Protein AF-A0AAE9F9M3-F1 (afdb_monomer)

Organism: Caenorhabditis briggsae (NCBI:txid6238)

Solvent-accessible surface area (backbone atoms only — not comparable to full-atom values): 4631 Å² total; per-residue (Å²): 132,86,84,84,48,69,66,60,53,46,52,52,49,24,51,51,28,44,51,51,21,52,49,28,50,75,74,72,38,47,73,64,19,43,62,28,38,55,52,21,32,53,45,29,47,54,50,36,73,70,49,88,48,68,70,57,26,52,54,30,46,53,51,27,52,52,43,49,55,48,51,56,51,38,33,74,71,68,51,37,79,80,81,86,124

Secondary structure (DSSP, 8-state):
-----HHHHHHHHHHHHHHHHHHHHHTT-HHHHHHHHHHHHHHHHHHHHH---HHHHHHHHHHHHHHHHHHHHHHHTTSS-----

pLDDT: mean 89.04, std 12.93, range [40.47, 97.94]

Mean predicted aligned error: 5.01 Å

Foldseek 3Di:
DPDDDPLVVLQVQLVVLQVVLVVCVVVVNLLSSLVSLVSSLVSLVVSLVPDPDPVSVVVSVVVNVVSVVVNVVCVVVVSDDDDPD

Radius of gyration: 13.59 Å; Cα contacts (8 Å, |Δi|>4): 72; chains: 1; bounding box: 30×32×33 Å

Sequence (85 aa):
MAVISAERIMYRHAIELCQAAALDELFGNPHLCSQRYQTAYMMLHTLAEQVNCDQDKTVLTRYKVAVEKRLRILERQGFVAAVNT

Structure (mmCIF, N/CA/C/O backbone):
data_AF-A0AAE9F9M3-F1
#
_entry.id   AF-A0AAE9F9M3-F1
#
loop_
_atom_site.group_PDB
_atom_site.id
_atom_site.type_symbol
_atom_site.label_atom_id
_atom_site.label_alt_id
_atom_site.label_comp_id
_atom_site.label_asym_id
_atom_site.label_entity_id
_atom_site.label_seq_id
_atom_site.pdbx_PDB_ins_code
_atom_site.Cartn_x
_atom_site.Cartn_y
_atom_site.Cartn_z
_atom_site.occupancy
_atom_site.B_iso_or_equiv
_atom_site.auth_seq_id
_atom_site.auth_comp_id
_atom_site.auth_asym_id
_atom_site.auth_atom_id
_atom_site.pdbx_PDB_model_num
ATOM 1 N N . MET A 1 1 ? -12.817 20.054 18.290 1.00 41.78 1 MET A N 1
ATOM 2 C CA . MET A 1 1 ? -11.507 19.389 18.460 1.00 41.78 1 MET A CA 1
ATOM 3 C C . MET A 1 1 ? -11.368 18.329 17.386 1.00 41.78 1 MET A C 1
ATOM 5 O O . MET A 1 1 ? -12.260 17.499 17.270 1.00 41.78 1 MET A O 1
ATOM 9 N N . ALA A 1 2 ? -10.314 18.373 16.571 1.00 54.41 2 ALA A N 1
ATOM 10 C CA . ALA A 1 2 ? -10.017 17.264 15.671 1.00 54.41 2 ALA A CA 1
ATOM 11 C C . ALA A 1 2 ? -9.467 16.110 16.518 1.00 54.41 2 ALA A C 1
ATOM 13 O O . ALA A 1 2 ? -8.433 16.266 17.161 1.00 54.41 2 ALA A O 1
ATOM 14 N N . VAL A 1 3 ? -10.178 14.984 16.564 1.00 74.06 3 VAL A N 1
ATOM 15 C CA . VAL A 1 3 ? -9.678 13.774 17.224 1.00 74.06 3 VAL A CA 1
ATOM 16 C C . VAL A 1 3 ? -8.491 13.264 16.407 1.00 74.06 3 VAL A C 1
ATOM 18 O O . VAL A 1 3 ? -8.637 12.927 15.227 1.00 74.06 3 VAL A O 1
ATOM 21 N N . ILE A 1 4 ? -7.310 13.280 17.022 1.00 80.38 4 ILE A N 1
ATOM 22 C CA . ILE A 1 4 ? -6.087 12.698 16.474 1.00 80.38 4 ILE A CA 1
ATOM 23 C C . ILE A 1 4 ? -6.092 11.219 16.860 1.00 80.38 4 ILE A C 1
ATOM 25 O O . ILE A 1 4 ? -6.160 10.895 18.041 1.00 80.38 4 ILE A O 1
ATOM 29 N N . SER A 1 5 ? -6.038 10.334 15.865 1.00 90.25 5 SER A N 1
ATOM 30 C CA . SER A 1 5 ? -5.921 8.885 16.054 1.00 90.25 5 SER A CA 1
ATOM 31 C C . SER A 1 5 ? -4.749 8.374 15.219 1.00 90.25 5 SER A C 1
ATOM 33 O O . SER A 1 5 ? -4.513 8.861 14.105 1.00 90.25 5 SER A O 1
ATOM 35 N N . ALA A 1 6 ? -3.997 7.420 15.769 1.00 91.75 6 ALA A N 1
ATOM 36 C CA . ALA A 1 6 ? -2.846 6.830 15.093 1.00 91.75 6 ALA A CA 1
ATOM 37 C C . ALA A 1 6 ? -3.276 6.115 13.805 1.00 91.75 6 ALA A C 1
ATOM 39 O O . ALA A 1 6 ? -2.613 6.239 12.780 1.00 91.75 6 ALA A O 1
ATOM 40 N N . GLU A 1 7 ? -4.435 5.459 13.831 1.00 92.00 7 GLU A N 1
ATOM 41 C CA . GLU A 1 7 ? -5.043 4.768 12.699 1.00 92.00 7 GLU A CA 1
ATOM 42 C C . GLU A 1 7 ? -5.347 5.740 11.559 1.00 92.00 7 GLU A C 1
ATOM 44 O O . GLU A 1 7 ? -5.012 5.484 10.402 1.00 92.00 7 GLU A O 1
ATOM 49 N N . ARG A 1 8 ? -5.924 6.904 11.883 1.00 91.75 8 ARG A N 1
ATOM 50 C CA . ARG A 1 8 ? -6.229 7.941 10.891 1.00 91.75 8 ARG A CA 1
ATOM 51 C C . ARG A 1 8 ? -4.964 8.540 10.279 1.00 91.75 8 ARG A C 1
ATOM 53 O O . ARG A 1 8 ? -4.941 8.795 9.074 1.00 91.75 8 ARG A O 1
ATOM 60 N N . ILE A 1 9 ? -3.930 8.776 11.090 1.00 95.25 9 ILE A N 1
ATOM 61 C CA . ILE A 1 9 ? -2.629 9.262 10.606 1.00 95.25 9 ILE A CA 1
ATOM 62 C C . ILE A 1 9 ? -1.993 8.216 9.688 1.00 95.25 9 ILE A C 1
ATOM 64 O O . ILE A 1 9 ? -1.581 8.550 8.580 1.00 95.25 9 ILE A O 1
ATOM 68 N N . MET A 1 10 ? -1.966 6.955 10.119 1.00 95.81 10 MET A N 1
ATOM 69 C CA . MET A 1 10 ? -1.393 5.845 9.363 1.00 95.81 10 MET A CA 1
ATOM 70 C C . MET A 1 10 ? -2.126 5.632 8.037 1.00 95.81 10 MET A C 1
ATOM 72 O O . MET A 1 10 ? -1.480 5.512 7.000 1.00 95.81 10 MET A O 1
ATOM 76 N N . TYR A 1 11 ? -3.462 5.662 8.044 1.00 96.00 11 TYR A N 1
ATOM 77 C CA . TYR A 1 11 ? -4.265 5.552 6.827 1.00 96.00 11 TYR A CA 1
ATOM 78 C C . TYR A 1 11 ? -3.930 6.677 5.851 1.00 96.00 11 TYR A C 1
ATOM 80 O O . TYR A 1 11 ? -3.618 6.424 4.689 1.00 96.00 11 TYR A O 1
ATOM 88 N N . ARG A 1 12 ? -3.946 7.927 6.327 1.00 96.38 12 ARG A N 1
ATOM 89 C CA . ARG A 1 12 ? -3.627 9.086 5.492 1.00 96.38 12 ARG A CA 1
ATOM 90 C C . ARG A 1 12 ? -2.224 8.971 4.898 1.00 96.38 12 ARG A C 1
ATOM 92 O O . ARG A 1 12 ? -2.063 9.179 3.699 1.00 96.38 12 ARG A O 1
ATOM 99 N N . HIS A 1 13 ? -1.243 8.593 5.710 1.00 97.69 13 HIS A N 1
ATOM 100 C CA . HIS A 1 13 ? 0.129 8.444 5.253 1.00 97.69 13 HIS A CA 1
ATOM 101 C C . HIS A 1 13 ? 0.281 7.313 4.222 1.00 97.69 13 HIS A C 1
ATOM 103 O O . HIS A 1 13 ? 0.968 7.488 3.219 1.00 97.69 13 HIS A O 1
ATOM 109 N N . ALA A 1 14 ? -0.427 6.192 4.388 1.00 97.69 14 ALA A N 1
ATOM 110 C CA . ALA A 1 14 ? -0.454 5.120 3.393 1.00 97.69 14 ALA A CA 1
ATOM 111 C C . ALA A 1 14 ? -1.008 5.593 2.035 1.00 97.69 14 ALA A C 1
ATOM 113 O O . ALA A 1 14 ? -0.475 5.228 0.986 1.00 97.69 14 ALA A O 1
ATOM 114 N N . ILE A 1 15 ? -2.047 6.438 2.040 1.00 97.50 15 ILE A N 1
ATOM 115 C CA . ILE A 1 15 ? -2.596 7.033 0.812 1.00 97.50 15 ILE A CA 1
ATOM 116 C C . ILE A 1 15 ? -1.600 8.011 0.175 1.00 97.50 15 ILE A C 1
ATOM 118 O O . ILE A 1 15 ? -1.382 7.945 -1.035 1.00 97.50 15 ILE A O 1
ATOM 122 N N . GLU A 1 16 ? -0.960 8.872 0.967 1.00 97.94 16 GLU A N 1
ATOM 123 C CA . GLU A 1 16 ? 0.070 9.807 0.487 1.00 97.94 16 GLU A CA 1
ATOM 124 C C . GLU A 1 16 ? 1.255 9.057 -0.149 1.00 97.94 16 GLU A C 1
ATOM 126 O O . GLU A 1 16 ? 1.719 9.432 -1.226 1.00 97.94 16 GLU A O 1
ATOM 131 N N . LEU A 1 17 ? 1.690 7.942 0.449 1.00 97.06 17 LEU A N 1
ATOM 132 C CA . LEU A 1 17 ? 2.715 7.063 -0.121 1.00 97.06 17 LEU A CA 1
ATOM 133 C C . LEU A 1 17 ? 2.281 6.454 -1.459 1.00 97.06 17 LEU A C 1
ATOM 135 O O . LEU A 1 17 ? 3.077 6.436 -2.395 1.00 97.06 17 LEU A O 1
ATOM 139 N N . CYS A 1 18 ? 1.030 5.996 -1.582 1.00 96.94 18 CYS A N 1
ATOM 140 C CA . CYS A 1 18 ? 0.507 5.463 -2.845 1.00 96.94 18 CYS A CA 1
ATOM 141 C C . CYS 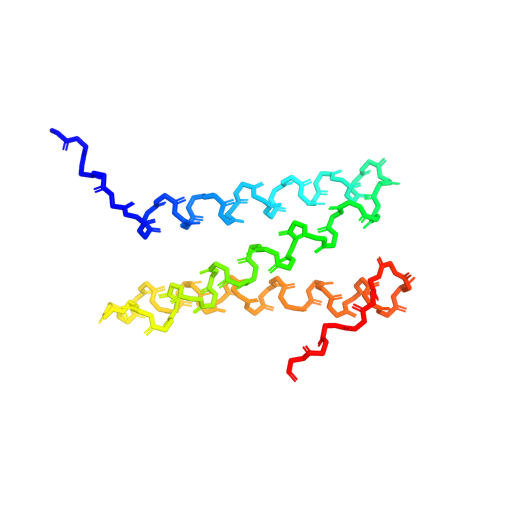A 1 18 ? 0.467 6.525 -3.950 1.00 96.94 18 CYS A C 1
ATOM 143 O O . CYS A 1 18 ? 0.767 6.225 -5.105 1.00 96.94 18 CYS A O 1
ATOM 145 N N . GLN A 1 19 ? 0.092 7.758 -3.605 1.00 96.31 19 GLN A N 1
ATOM 146 C CA . GLN A 1 19 ? 0.058 8.877 -4.546 1.00 9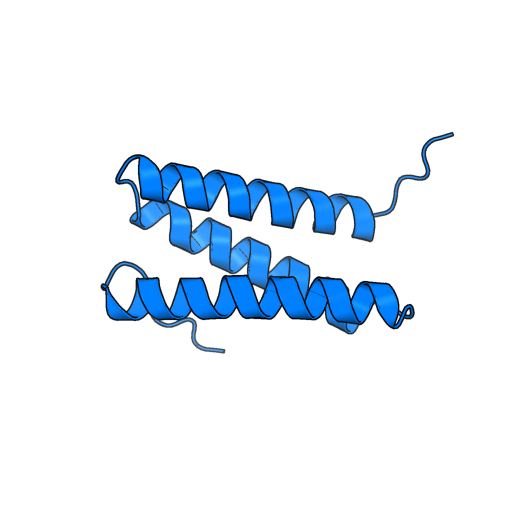6.31 19 GLN A CA 1
ATOM 147 C C . GLN A 1 19 ? 1.466 9.275 -4.989 1.00 96.31 19 GLN A C 1
ATOM 149 O O . GLN A 1 19 ? 1.704 9.425 -6.184 1.00 96.31 19 GLN A O 1
ATOM 154 N N . ALA A 1 20 ? 2.406 9.387 -4.046 1.00 95.38 20 ALA A N 1
ATOM 155 C CA . ALA A 1 20 ? 3.806 9.65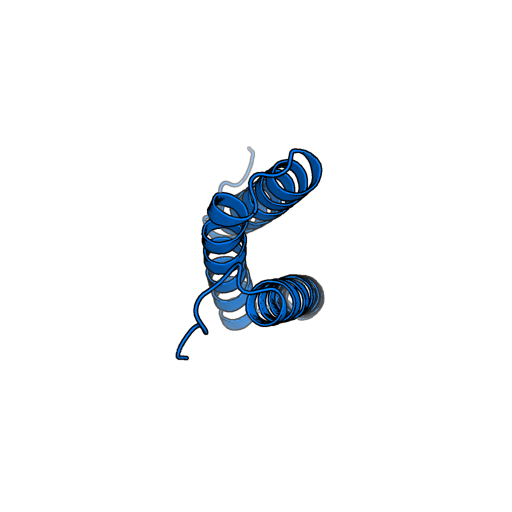5 -4.356 1.00 95.38 20 ALA A CA 1
ATOM 156 C C . ALA A 1 20 ? 4.392 8.561 -5.261 1.00 95.38 20 ALA A C 1
ATOM 158 O O . ALA A 1 20 ? 4.968 8.883 -6.294 1.00 95.38 20 ALA A O 1
ATOM 159 N N . ALA A 1 21 ? 4.146 7.287 -4.934 1.00 94.50 21 ALA A N 1
ATOM 160 C CA . ALA A 1 21 ? 4.575 6.146 -5.738 1.00 94.50 21 ALA A CA 1
ATOM 161 C C . ALA A 1 21 ? 4.030 6.203 -7.174 1.00 94.50 21 ALA A C 1
ATOM 163 O O . ALA A 1 21 ? 4.774 5.992 -8.127 1.00 94.50 21 ALA A O 1
ATOM 164 N N . ALA A 1 22 ? 2.750 6.546 -7.342 1.00 93.44 22 ALA A N 1
ATOM 165 C CA . ALA A 1 22 ? 2.146 6.696 -8.664 1.00 93.44 22 ALA A CA 1
ATOM 166 C C . ALA A 1 22 ? 2.766 7.854 -9.468 1.00 93.44 22 ALA A C 1
ATOM 168 O O . ALA A 1 22 ? 2.921 7.746 -10.684 1.00 93.44 22 ALA A O 1
ATOM 169 N N . LEU A 1 23 ? 3.146 8.954 -8.807 1.00 94.06 23 LEU A N 1
ATOM 170 C CA . LEU A 1 23 ? 3.873 10.045 -9.459 1.00 94.06 23 LEU A CA 1
ATOM 171 C C . LEU A 1 23 ? 5.283 9.607 -9.864 1.00 94.06 23 LEU A C 1
ATOM 173 O O . LEU A 1 23 ? 5.697 9.901 -10.982 1.00 94.06 23 LEU A O 1
ATOM 177 N N . ASP A 1 24 ? 6.003 8.867 -9.016 1.00 89.94 24 ASP A N 1
ATOM 178 C CA . ASP A 1 24 ? 7.322 8.335 -9.381 1.00 89.94 24 ASP A CA 1
ATOM 179 C C . ASP A 1 24 ? 7.247 7.470 -10.642 1.00 89.94 24 ASP A C 1
ATOM 181 O O . ASP A 1 24 ? 8.109 7.579 -11.511 1.00 89.94 24 ASP A O 1
ATOM 185 N N . GLU A 1 25 ? 6.212 6.635 -10.769 1.00 86.94 25 GLU A N 1
ATOM 186 C CA . GLU A 1 25 ? 5.981 5.829 -11.970 1.00 86.94 25 GLU A CA 1
ATOM 187 C C . GLU A 1 25 ? 5.725 6.696 -13.203 1.00 86.94 25 GLU A C 1
ATOM 189 O O . GLU A 1 25 ? 6.317 6.457 -14.256 1.00 86.94 25 GLU A O 1
ATOM 194 N N . LEU A 1 26 ? 4.878 7.721 -13.068 1.00 90.00 26 LEU A N 1
ATOM 195 C CA . LEU A 1 26 ? 4.550 8.637 -14.159 1.00 90.00 26 LEU A CA 1
ATOM 196 C C . LEU A 1 26 ? 5.782 9.412 -14.653 1.00 90.00 26 LEU A C 1
ATOM 198 O O . LEU A 1 26 ? 5.904 9.669 -15.849 1.00 90.00 26 LEU A O 1
ATOM 202 N N . PHE A 1 27 ? 6.699 9.758 -13.747 1.00 89.81 27 PHE A N 1
ATOM 203 C CA . PHE A 1 27 ? 7.923 10.503 -14.053 1.00 89.81 27 PHE A CA 1
ATOM 204 C C . PHE A 1 27 ? 9.160 9.617 -14.287 1.00 89.81 27 PHE A C 1
ATOM 206 O O . PHE A 1 27 ? 10.262 10.143 -14.425 1.00 89.81 27 PHE A O 1
ATOM 213 N N . GLY A 1 28 ? 9.002 8.290 -14.362 1.00 81.56 28 GLY A N 1
ATOM 214 C CA . GLY A 1 28 ? 10.074 7.375 -14.772 1.00 81.56 28 GLY A CA 1
ATOM 215 C C . GLY A 1 28 ? 11.082 6.990 -13.683 1.00 81.56 28 GLY A C 1
ATOM 216 O O . GLY A 1 28 ? 12.202 6.607 -14.011 1.00 81.56 28 GLY A O 1
ATOM 217 N N . ASN A 1 29 ? 10.698 7.030 -12.403 1.00 78.69 29 ASN A N 1
ATOM 218 C CA . ASN A 1 29 ? 11.521 6.614 -11.256 1.00 78.69 29 ASN A CA 1
ATOM 219 C C . ASN A 1 29 ? 10.971 5.351 -10.545 1.00 78.69 29 ASN A C 1
ATOM 221 O O . ASN A 1 29 ? 10.713 5.376 -9.336 1.00 78.69 29 ASN A O 1
ATOM 225 N N . PRO A 1 30 ? 10.804 4.210 -11.244 1.00 75.62 30 PRO A N 1
ATOM 226 C CA . PRO A 1 30 ? 10.146 3.023 -10.691 1.00 75.62 30 PRO A CA 1
ATOM 227 C C . PRO A 1 30 ? 10.905 2.382 -9.516 1.00 75.62 30 PRO A C 1
ATOM 229 O O . PRO A 1 30 ? 10.302 1.702 -8.691 1.00 75.62 30 PRO A O 1
ATOM 232 N N . HIS A 1 31 ? 12.207 2.635 -9.368 1.00 76.19 31 HIS A N 1
ATOM 233 C CA . HIS A 1 31 ? 12.981 2.129 -8.230 1.00 76.19 31 HIS A CA 1
ATOM 234 C C . HIS A 1 31 ? 12.562 2.741 -6.885 1.00 76.19 31 HIS A C 1
ATOM 236 O O . HIS A 1 31 ? 12.716 2.094 -5.855 1.00 76.19 31 HIS A O 1
ATOM 242 N N . LEU A 1 32 ? 12.012 3.962 -6.885 1.00 78.50 32 LEU A N 1
ATOM 243 C CA . LEU A 1 32 ? 11.572 4.643 -5.663 1.00 78.50 32 LEU A CA 1
ATOM 244 C C . LEU A 1 32 ? 10.106 4.334 -5.313 1.00 78.50 32 LEU A C 1
ATOM 246 O O . LEU A 1 32 ? 9.716 4.408 -4.146 1.00 78.50 32 LEU A O 1
ATOM 250 N N . CYS A 1 33 ? 9.290 3.957 -6.306 1.00 87.31 33 CYS A N 1
ATOM 251 C CA . CYS A 1 33 ? 7.866 3.678 -6.097 1.00 87.31 33 CYS A CA 1
ATOM 252 C C . CYS A 1 33 ? 7.634 2.385 -5.296 1.00 87.31 33 CYS A C 1
ATOM 254 O O . CYS A 1 33 ? 6.687 2.288 -4.515 1.00 87.31 33 CYS A O 1
ATOM 256 N N . SER A 1 34 ? 8.533 1.407 -5.438 1.00 87.00 34 SER A N 1
ATOM 257 C CA . SER A 1 34 ? 8.400 0.072 -4.855 1.00 87.00 34 SER A CA 1
ATOM 258 C C . SER A 1 34 ? 8.379 0.095 -3.330 1.00 87.00 34 SER A C 1
ATOM 260 O O . SER A 1 34 ? 7.443 -0.418 -2.716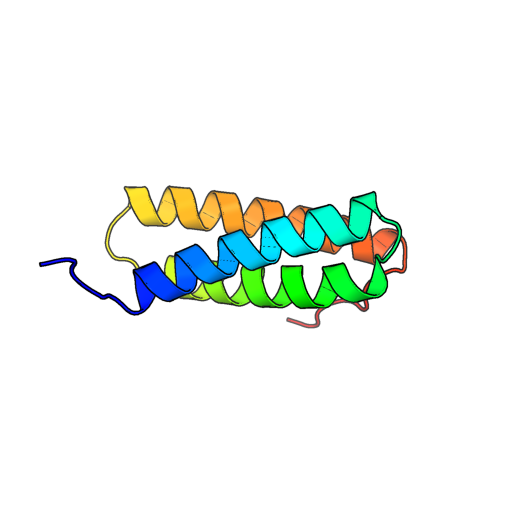 1.00 87.00 34 SER A O 1
ATOM 262 N N . GLN A 1 35 ? 9.348 0.777 -2.719 1.00 90.81 35 GLN A N 1
ATOM 263 C CA . GLN A 1 35 ? 9.443 0.930 -1.270 1.00 90.81 35 GLN A CA 1
ATOM 264 C C . GLN A 1 35 ? 8.224 1.672 -0.706 1.00 90.81 35 GLN A C 1
ATOM 266 O O . GLN A 1 35 ? 7.709 1.319 0.359 1.00 90.81 35 GLN A O 1
ATOM 271 N N . ARG A 1 36 ? 7.725 2.683 -1.429 1.00 94.50 36 ARG A N 1
ATOM 272 C CA . ARG A 1 36 ? 6.530 3.441 -1.036 1.00 94.50 36 ARG A CA 1
ATOM 273 C C . ARG A 1 36 ? 5.280 2.564 -1.068 1.00 94.50 36 ARG A C 1
ATOM 275 O O . ARG A 1 36 ? 4.526 2.563 -0.096 1.00 94.50 36 ARG A O 1
ATOM 282 N N . TYR A 1 37 ? 5.100 1.758 -2.115 1.00 95.50 37 TYR A N 1
ATOM 283 C CA . TYR A 1 37 ? 4.006 0.788 -2.183 1.00 95.50 37 TYR A CA 1
ATOM 284 C C . TYR A 1 37 ? 4.118 -0.307 -1.117 1.00 95.50 37 TYR A C 1
ATOM 286 O O . TYR A 1 37 ? 3.112 -0.631 -0.492 1.00 95.50 37 TYR A O 1
ATOM 294 N N . GLN A 1 38 ? 5.311 -0.845 -0.847 1.00 94.25 38 GLN A N 1
ATOM 295 C CA . GLN A 1 38 ? 5.519 -1.839 0.217 1.00 94.25 38 GLN A CA 1
ATOM 296 C C . GLN A 1 38 ? 5.170 -1.268 1.597 1.00 94.25 38 GLN A C 1
ATOM 298 O O . GLN A 1 38 ? 4.472 -1.905 2.385 1.00 94.25 38 GLN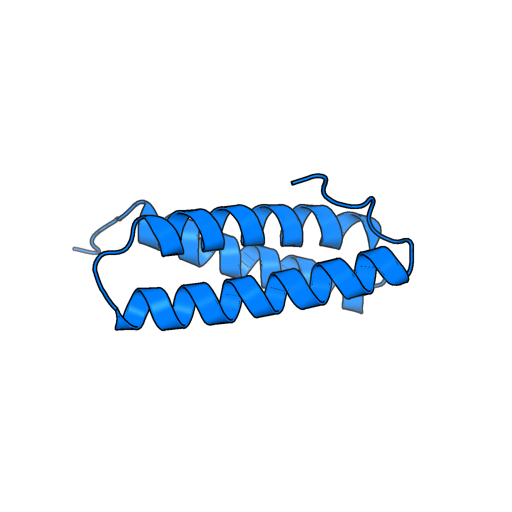 A O 1
ATOM 303 N N . THR A 1 39 ? 5.595 -0.033 1.870 1.00 95.88 39 THR A N 1
ATOM 304 C CA . THR A 1 39 ? 5.296 0.650 3.135 1.00 95.88 39 THR A CA 1
ATOM 305 C C . THR A 1 39 ? 3.795 0.911 3.278 1.00 95.88 39 THR A C 1
ATOM 307 O O . THR A 1 39 ? 3.206 0.589 4.311 1.00 95.88 39 THR A O 1
ATOM 310 N N . ALA A 1 40 ? 3.148 1.415 2.222 1.00 97.44 40 ALA A N 1
ATOM 311 C CA . ALA A 1 40 ? 1.702 1.613 2.205 1.00 97.44 40 ALA A CA 1
ATOM 312 C C . ALA A 1 40 ? 0.936 0.293 2.390 1.00 97.44 40 ALA A C 1
ATOM 314 O O . ALA A 1 40 ? -0.043 0.252 3.133 1.00 97.44 40 ALA A O 1
ATOM 315 N N . TYR A 1 41 ? 1.398 -0.796 1.768 1.00 97.31 41 TYR A N 1
ATOM 316 C CA . TYR A 1 41 ? 0.813 -2.126 1.925 1.00 97.31 41 TYR A CA 1
ATOM 317 C C . TYR A 1 41 ? 0.857 -2.598 3.381 1.00 97.31 41 TYR A C 1
ATOM 319 O O . TYR A 1 41 ? -0.176 -3.009 3.907 1.00 97.31 41 TYR A O 1
ATOM 327 N N . MET A 1 42 ? 2.008 -2.492 4.055 1.00 97.06 42 MET A N 1
ATOM 328 C CA . MET A 1 42 ? 2.140 -2.889 5.463 1.00 97.06 42 MET A CA 1
ATOM 329 C C . MET A 1 42 ? 1.213 -2.079 6.377 1.00 97.06 42 MET A C 1
ATOM 331 O O . MET A 1 42 ? 0.559 -2.648 7.253 1.00 97.06 42 MET A O 1
ATOM 335 N N . MET A 1 43 ? 1.102 -0.767 6.145 1.00 97.31 43 MET A N 1
ATOM 336 C CA . MET A 1 43 ? 0.192 0.105 6.897 1.00 97.31 43 MET A CA 1
ATOM 337 C C . MET A 1 43 ? -1.273 -0.290 6.684 1.00 97.31 43 MET A C 1
ATOM 339 O O . MET A 1 43 ? -2.004 -0.497 7.649 1.00 97.31 43 MET A O 1
ATOM 343 N N . LEU A 1 44 ? -1.701 -0.462 5.430 1.00 97.69 44 LEU A N 1
ATOM 344 C CA . LEU A 1 44 ? -3.069 -0.873 5.097 1.00 97.69 44 LEU A CA 1
ATOM 345 C C . LEU A 1 44 ? -3.398 -2.272 5.628 1.00 97.69 44 LEU A C 1
ATOM 347 O O . LEU A 1 44 ? -4.517 -2.499 6.082 1.00 97.69 44 LEU A O 1
ATOM 351 N N . HIS A 1 45 ? -2.436 -3.197 5.595 1.00 96.81 45 HIS A N 1
ATOM 352 C CA . HIS A 1 45 ? -2.586 -4.524 6.183 1.00 96.81 45 HIS A CA 1
ATOM 353 C C . HIS A 1 45 ? -2.776 -4.438 7.698 1.00 96.81 45 HIS A C 1
ATOM 355 O O . HIS A 1 45 ? -3.757 -4.971 8.205 1.00 96.81 45 HIS A O 1
ATOM 361 N N . THR A 1 46 ? -1.907 -3.703 8.395 1.00 96.56 46 THR A N 1
ATOM 362 C CA . THR A 1 46 ? -1.978 -3.521 9.854 1.00 96.56 46 THR A CA 1
ATOM 363 C C . THR A 1 46 ? -3.321 -2.928 10.275 1.00 96.56 46 THR A C 1
ATOM 365 O O . THR A 1 46 ? -3.977 -3.446 11.174 1.00 96.56 46 THR A O 1
ATOM 368 N N . LEU A 1 47 ? -3.778 -1.886 9.575 1.00 96.38 47 LEU A N 1
ATOM 369 C CA . LEU A 1 47 ? -5.076 -1.265 9.839 1.00 96.38 47 LEU A CA 1
ATOM 370 C C . LEU A 1 47 ? -6.242 -2.232 9.601 1.00 96.38 47 LEU A C 1
ATOM 372 O O . LEU A 1 47 ? -7.191 -2.244 10.380 1.00 96.38 47 LEU A O 1
ATOM 376 N N . ALA A 1 48 ? -6.181 -3.049 8.546 1.00 96.38 48 ALA A N 1
ATOM 377 C CA . ALA A 1 48 ? -7.236 -4.014 8.236 1.00 96.38 48 ALA A CA 1
ATOM 378 C C . ALA A 1 48 ? -7.358 -5.132 9.290 1.00 96.38 48 ALA A C 1
ATOM 380 O O . ALA A 1 48 ? -8.457 -5.656 9.480 1.00 96.38 48 ALA A O 1
ATOM 381 N N . GLU A 1 49 ? -6.260 -5.482 9.967 1.00 95.19 49 GLU A N 1
ATOM 382 C CA . GLU A 1 49 ? -6.257 -6.457 11.067 1.00 95.19 49 GLU A CA 1
ATOM 383 C C . GLU A 1 49 ? -6.741 -5.855 12.397 1.00 95.19 49 GLU A C 1
ATOM 385 O O . GLU A 1 49 ? -7.335 -6.560 13.208 1.00 95.19 49 GLU A O 1
ATOM 390 N N . GLN A 1 50 ? -6.509 -4.559 12.629 1.00 93.56 50 GLN A N 1
ATOM 391 C CA . GLN A 1 50 ? -6.813 -3.895 13.907 1.00 93.56 50 GLN A CA 1
ATOM 392 C C . GLN A 1 50 ? -8.204 -3.247 13.970 1.00 93.56 50 GLN A C 1
ATOM 394 O O . GLN A 1 50 ? -8.694 -2.942 15.058 1.00 93.56 50 GLN A O 1
ATOM 399 N N . VAL A 1 51 ? -8.840 -2.991 12.825 1.00 93.75 51 VAL A N 1
ATOM 400 C CA . VAL A 1 51 ? -10.119 -2.277 12.783 1.00 93.75 51 VAL A CA 1
ATOM 401 C C . VAL A 1 51 ? -11.297 -3.180 13.165 1.00 93.75 51 VAL A C 1
ATOM 403 O O . VAL A 1 51 ? -11.454 -4.286 12.653 1.00 93.75 51 VAL A O 1
ATOM 406 N N . ASN A 1 52 ? -12.173 -2.671 14.036 1.00 91.44 52 ASN A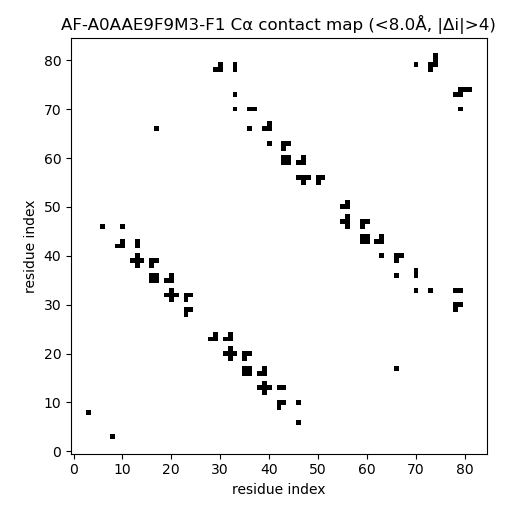 N 1
ATOM 407 C CA . ASN A 1 52 ? -13.382 -3.378 14.487 1.00 91.44 52 ASN A CA 1
ATOM 408 C C . ASN A 1 52 ? -14.631 -3.045 13.649 1.00 91.44 52 ASN A C 1
ATOM 410 O O . ASN A 1 52 ? -15.673 -3.672 13.806 1.00 91.44 52 ASN A O 1
ATOM 414 N N . CYS A 1 53 ? -14.549 -2.030 12.786 1.00 93.88 53 CYS A N 1
ATOM 415 C CA . CYS A 1 53 ? -15.629 -1.617 11.896 1.00 93.88 53 CYS A CA 1
ATOM 416 C C . CYS A 1 53 ? -15.535 -2.369 10.561 1.00 93.88 53 CYS A C 1
ATOM 418 O O . CYS A 1 53 ? -14.563 -2.205 9.820 1.00 93.88 53 CYS A O 1
ATOM 420 N N . ASP A 1 54 ? -16.563 -3.147 10.214 1.00 94.69 54 ASP A N 1
ATOM 421 C CA . ASP A 1 54 ? -16.589 -3.936 8.971 1.00 94.69 54 ASP A CA 1
ATOM 422 C C . ASP A 1 54 ? -16.534 -3.075 7.701 1.00 94.69 54 ASP A C 1
ATOM 424 O O . ASP A 1 54 ? -15.941 -3.469 6.690 1.00 94.69 54 ASP A O 1
ATOM 428 N N . GLN A 1 55 ? -17.125 -1.877 7.740 1.00 95.38 55 GLN A N 1
ATOM 429 C CA . GLN A 1 55 ? -17.083 -0.945 6.611 1.00 95.38 55 GLN A CA 1
ATOM 430 C C . GLN A 1 55 ? -15.649 -0.471 6.356 1.00 95.38 55 GLN A C 1
ATOM 432 O O . GLN A 1 55 ? -15.156 -0.563 5.228 1.00 95.38 55 GLN A O 1
ATOM 437 N N . ASP A 1 56 ? -14.948 -0.054 7.411 1.00 94.44 56 ASP A N 1
ATOM 438 C CA . ASP A 1 56 ? -13.553 0.375 7.318 1.00 94.44 56 ASP A CA 1
ATOM 439 C C . ASP A 1 56 ? -12.654 -0.791 6.898 1.00 94.44 56 ASP A C 1
ATOM 441 O O . ASP A 1 56 ? -11.814 -0.636 6.009 1.00 94.44 56 ASP A O 1
ATOM 445 N N . LYS A 1 57 ? -12.886 -1.991 7.448 1.00 96.56 57 LYS A N 1
ATOM 446 C CA . LYS A 1 57 ? -12.167 -3.213 7.063 1.00 96.56 57 LYS A CA 1
ATOM 447 C C . LYS A 1 57 ? -12.298 -3.509 5.575 1.00 96.56 57 LYS A C 1
ATOM 449 O O . LYS A 1 57 ? -11.310 -3.848 4.918 1.00 96.56 57 LYS A O 1
ATOM 454 N N . THR A 1 58 ? -13.501 -3.351 5.027 1.00 97.50 58 THR A N 1
ATOM 455 C CA . THR A 1 58 ? -13.775 -3.556 3.599 1.00 97.50 58 THR A CA 1
ATOM 456 C C . THR A 1 58 ? -12.984 -2.568 2.741 1.00 97.50 58 THR A C 1
ATOM 458 O O . THR A 1 58 ? -12.338 -2.961 1.765 1.00 97.50 58 THR A O 1
ATOM 461 N N . VAL A 1 59 ? -12.982 -1.288 3.121 1.00 96.44 59 VAL A N 1
ATOM 462 C CA . VAL A 1 59 ? -12.249 -0.231 2.409 1.00 96.44 59 VAL A CA 1
ATOM 463 C C . VAL A 1 59 ? -10.737 -0.462 2.476 1.00 96.44 59 VAL A C 1
ATOM 465 O O . VAL A 1 59 ? -10.068 -0.458 1.440 1.00 96.44 59 VAL A O 1
ATOM 468 N N . LEU A 1 60 ? -10.199 -0.730 3.667 1.00 97.56 60 LEU A N 1
ATOM 469 C CA . LEU A 1 60 ? -8.776 -1.002 3.884 1.00 97.56 60 LEU A CA 1
ATOM 470 C C . LEU A 1 60 ? -8.315 -2.234 3.103 1.00 97.56 60 LEU A C 1
ATOM 472 O O . LEU A 1 60 ? -7.295 -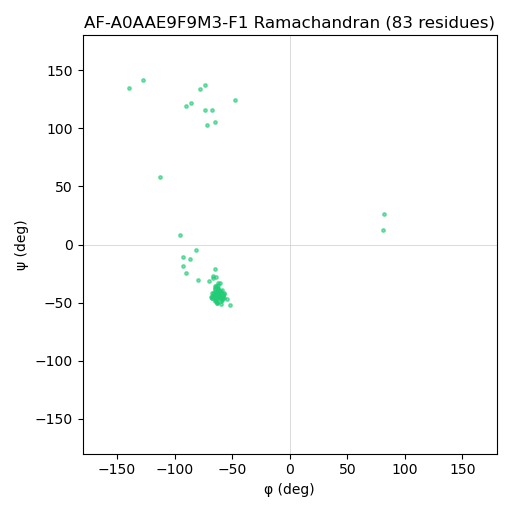2.184 2.415 1.00 97.56 60 LEU A O 1
ATOM 476 N N . THR A 1 61 ? -9.104 -3.311 3.118 1.00 97.06 61 THR A N 1
ATOM 477 C CA . THR A 1 61 ? -8.808 -4.535 2.359 1.00 97.06 61 THR A CA 1
ATOM 478 C C . THR A 1 61 ? -8.785 -4.271 0.857 1.00 97.06 61 THR A C 1
ATOM 480 O O . 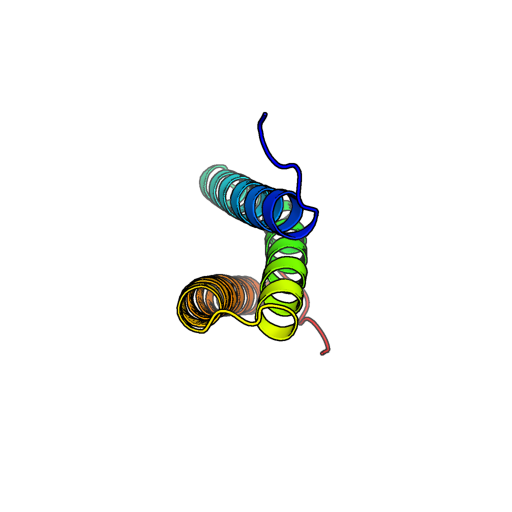THR A 1 61 ? -7.885 -4.746 0.162 1.00 97.06 61 THR A O 1
ATOM 483 N N . ARG A 1 62 ? -9.729 -3.477 0.336 1.00 97.44 62 ARG A N 1
ATOM 484 C CA . ARG A 1 62 ? -9.758 -3.107 -1.085 1.00 97.44 62 ARG A CA 1
ATOM 485 C C . ARG A 1 62 ? -8.495 -2.349 -1.495 1.00 97.44 62 ARG A C 1
ATOM 487 O O . ARG A 1 62 ? -7.909 -2.682 -2.526 1.00 97.44 62 ARG A O 1
ATOM 494 N N . TYR A 1 63 ? -8.067 -1.363 -0.707 1.00 97.44 63 TYR A N 1
ATOM 495 C CA . TYR A 1 63 ? -6.834 -0.625 -0.993 1.00 97.44 63 TYR A CA 1
ATOM 496 C C . TYR A 1 63 ? -5.594 -1.510 -0.858 1.00 97.44 63 TYR A C 1
ATOM 498 O O . TYR A 1 63 ? -4.755 -1.498 -1.756 1.00 97.44 63 TYR A O 1
ATOM 506 N N . LYS A 1 64 ? -5.519 -2.346 0.185 1.00 97.50 64 LYS A N 1
ATOM 507 C CA . LYS A 1 64 ? -4.442 -3.330 0.371 1.00 97.50 64 LYS A CA 1
ATOM 508 C C . LYS A 1 64 ? -4.262 -4.200 -0.877 1.00 97.50 64 LYS A C 1
ATOM 510 O O . LYS A 1 64 ? -3.165 -4.281 -1.420 1.00 97.50 64 LYS A O 1
ATOM 515 N N . VAL A 1 65 ? -5.350 -4.801 -1.368 1.00 97.81 65 VAL A N 1
ATOM 516 C CA . VAL A 1 65 ? -5.335 -5.673 -2.556 1.00 97.81 65 VAL A CA 1
ATOM 517 C C . VAL A 1 65 ? -4.946 -4.905 -3.823 1.00 97.81 65 VAL A C 1
ATOM 519 O O . VAL A 1 65 ? -4.272 -5.454 -4.694 1.00 97.81 65 VAL A O 1
ATOM 522 N N . ALA A 1 66 ? -5.358 -3.643 -3.958 1.00 97.19 66 ALA A N 1
ATOM 523 C CA . ALA A 1 66 ? -4.962 -2.817 -5.097 1.00 97.19 66 ALA A CA 1
ATOM 524 C C . ALA A 1 66 ? -3.445 -2.554 -5.111 1.00 97.19 66 ALA A C 1
ATOM 526 O O . ALA A 1 66 ? -2.808 -2.731 -6.151 1.00 97.19 66 ALA A O 1
ATOM 527 N N . VAL A 1 67 ? -2.865 -2.204 -3.958 1.00 96.81 67 VAL A N 1
ATOM 528 C CA . VAL A 1 67 ? -1.416 -1.990 -3.809 1.00 96.81 67 VAL A CA 1
ATOM 529 C C . VAL A 1 67 ? -0.644 -3.287 -4.051 1.00 96.81 67 VAL A C 1
ATOM 531 O O . VAL A 1 67 ? 0.329 -3.292 -4.799 1.00 96.81 67 VAL A O 1
ATOM 534 N N . GLU A 1 68 ? -1.118 -4.406 -3.505 1.00 95.94 68 GLU A N 1
ATOM 535 C CA . GLU A 1 68 ? -0.515 -5.725 -3.713 1.00 95.94 68 GLU A CA 1
ATOM 536 C C . GLU A 1 68 ? -0.475 -6.118 -5.197 1.00 95.94 68 GLU A C 1
ATOM 538 O O . GLU A 1 68 ? 0.559 -6.537 -5.717 1.00 95.94 68 GLU A O 1
ATOM 543 N N . LYS A 1 69 ? -1.589 -5.935 -5.919 1.00 96.25 69 LYS A N 1
ATOM 544 C CA . LYS A 1 69 ? -1.635 -6.176 -7.368 1.00 96.25 69 LYS A CA 1
ATOM 545 C C . LYS A 1 69 ? -0.622 -5.311 -8.109 1.00 96.25 69 LYS A C 1
ATOM 547 O O . LYS A 1 69 ? -0.003 -5.800 -9.053 1.00 96.25 69 LYS A O 1
ATOM 552 N N . ARG A 1 70 ? -0.447 -4.051 -7.698 1.00 94.94 70 ARG A N 1
ATOM 553 C CA . ARG A 1 70 ? 0.527 -3.155 -8.326 1.00 94.94 70 ARG A CA 1
ATOM 554 C C . ARG A 1 70 ? 1.959 -3.612 -8.072 1.00 94.94 70 ARG A C 1
ATOM 556 O O . ARG A 1 70 ? 2.718 -3.714 -9.032 1.00 94.94 70 ARG A O 1
ATOM 563 N N . LEU A 1 71 ? 2.290 -3.968 -6.832 1.00 92.94 71 LEU A N 1
ATOM 564 C CA . LEU A 1 71 ? 3.596 -4.523 -6.470 1.00 92.94 71 LEU A CA 1
ATOM 565 C C . LEU A 1 71 ? 3.942 -5.751 -7.317 1.00 92.94 71 LEU A C 1
ATOM 567 O O . LEU A 1 71 ? 5.005 -5.777 -7.926 1.00 92.94 71 LEU A O 1
ATOM 571 N N . ARG A 1 72 ? 3.009 -6.698 -7.484 1.00 93.38 72 ARG A N 1
ATOM 572 C CA . ARG A 1 72 ? 3.226 -7.881 -8.341 1.00 93.38 72 ARG A CA 1
ATOM 573 C C . ARG A 1 72 ? 3.490 -7.533 -9.809 1.00 93.38 72 ARG A C 1
ATOM 575 O O . ARG A 1 72 ? 4.209 -8.255 -10.494 1.00 93.38 72 ARG A O 1
ATOM 582 N N . ILE A 1 73 ? 2.885 -6.463 -10.333 1.00 92.31 73 ILE A N 1
ATOM 583 C CA . ILE A 1 73 ? 3.171 -5.993 -11.699 1.00 92.31 73 ILE A CA 1
ATOM 584 C C . ILE A 1 73 ? 4.598 -5.448 -11.770 1.00 92.31 73 ILE A C 1
ATOM 586 O O . ILE A 1 73 ? 5.328 -5.796 -12.695 1.00 92.31 73 ILE A O 1
ATOM 590 N N . LEU A 1 74 ? 5.001 -4.639 -10.790 1.00 89.38 74 LEU A N 1
ATOM 591 C CA . LEU A 1 74 ? 6.343 -4.064 -10.736 1.00 89.38 74 LEU A CA 1
ATOM 592 C C . LEU A 1 74 ? 7.429 -5.140 -10.553 1.00 89.38 74 LEU A C 1
ATOM 594 O O . LEU A 1 74 ? 8.475 -5.060 -11.193 1.00 89.38 74 LEU A O 1
ATOM 598 N N . GLU A 1 75 ? 7.164 -6.180 -9.759 1.00 89.06 75 GLU A N 1
ATOM 599 C CA . GLU A 1 75 ? 8.027 -7.367 -9.635 1.00 89.06 75 GLU A CA 1
ATOM 600 C C . GLU A 1 75 ? 8.212 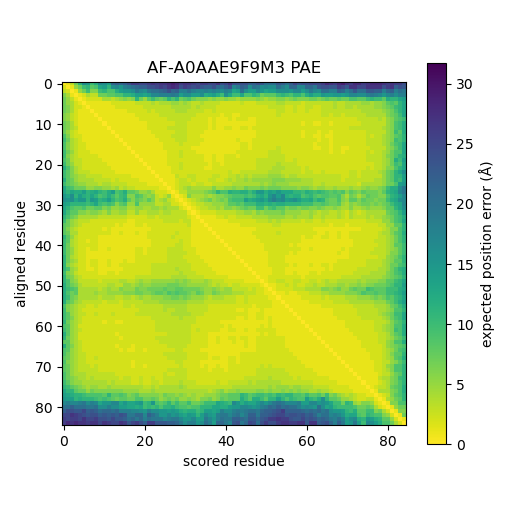-8.065 -10.991 1.00 89.06 75 GLU A C 1
ATOM 602 O O . GLU A 1 75 ? 9.337 -8.324 -11.411 1.00 89.06 75 GLU A O 1
ATOM 607 N N . ARG A 1 76 ? 7.121 -8.303 -11.734 1.00 89.12 76 ARG A N 1
ATOM 608 C CA . ARG A 1 76 ? 7.175 -8.918 -13.077 1.00 89.12 76 ARG A CA 1
ATOM 609 C C . ARG A 1 76 ? 7.917 -8.066 -14.105 1.00 89.12 76 ARG A C 1
ATOM 611 O O . ARG A 1 76 ? 8.460 -8.611 -15.059 1.00 89.12 76 ARG A O 1
ATOM 618 N N . GLN A 1 77 ? 7.919 -6.749 -13.930 1.00 87.62 77 GLN A N 1
ATOM 619 C CA . GLN A 1 77 ? 8.668 -5.813 -14.768 1.00 87.62 77 GLN A CA 1
ATOM 620 C C . GLN A 1 77 ? 10.151 -5.709 -14.367 1.00 87.62 77 GLN A C 1
ATOM 622 O O . GLN A 1 77 ? 10.915 -5.039 -15.054 1.00 87.62 77 GLN A O 1
ATOM 627 N N . GLY A 1 78 ? 10.566 -6.369 -13.279 1.00 83.44 78 GLY A N 1
ATOM 628 C CA . GLY A 1 78 ? 11.939 -6.339 -12.774 1.00 83.44 78 GLY A CA 1
ATOM 629 C C . GLY A 1 78 ? 12.280 -5.098 -11.944 1.00 83.44 78 GLY A C 1
ATOM 630 O O . GLY A 1 78 ? 13.450 -4.865 -11.655 1.00 83.44 78 GLY A O 1
ATOM 631 N N . PHE A 1 79 ? 11.286 -4.299 -11.541 1.00 79.50 79 PHE A N 1
ATOM 632 C CA . PHE A 1 79 ? 11.503 -3.083 -10.749 1.00 79.50 79 PHE A CA 1
ATOM 633 C C . PHE A 1 79 ? 11.550 -3.332 -9.235 1.00 79.50 79 PHE A C 1
ATOM 635 O O . PHE A 1 79 ? 11.944 -2.438 -8.484 1.00 79.50 79 PHE A O 1
ATOM 642 N N . VAL A 1 80 ? 11.145 -4.522 -8.775 1.00 73.19 80 VAL A N 1
ATOM 643 C CA . VAL A 1 80 ? 11.004 -4.867 -7.349 1.00 73.19 80 VAL A CA 1
ATOM 644 C C . VAL A 1 80 ? 11.500 -6.286 -7.113 1.00 73.19 80 VAL A C 1
ATOM 646 O O . VAL A 1 80 ? 11.158 -7.193 -7.869 1.00 73.19 80 VAL A O 1
ATOM 649 N N . ALA A 1 81 ? 12.297 -6.481 -6.062 1.00 65.62 81 ALA A N 1
ATOM 650 C CA . ALA A 1 81 ? 12.622 -7.814 -5.567 1.00 65.62 81 ALA A CA 1
ATOM 651 C C . ALA A 1 81 ? 11.399 -8.395 -4.848 1.00 65.62 81 ALA A C 1
ATOM 653 O O . ALA A 1 81 ? 10.758 -7.674 -4.083 1.00 65.62 81 ALA A O 1
ATOM 654 N N . ALA A 1 82 ? 11.095 -9.675 -5.084 1.00 59.19 82 ALA A N 1
ATOM 655 C CA . ALA A 1 82 ? 9.964 -10.352 -4.455 1.00 59.19 82 ALA A CA 1
ATOM 656 C C . ALA A 1 82 ? 9.956 -10.090 -2.945 1.00 59.19 82 ALA A C 1
ATOM 658 O O . ALA A 1 82 ? 10.959 -10.332 -2.263 1.00 59.19 82 ALA A O 1
ATOM 659 N N . VAL A 1 83 ? 8.842 -9.571 -2.424 1.00 53.84 83 VAL A N 1
ATOM 660 C CA . VAL A 1 83 ? 8.691 -9.447 -0.974 1.00 53.84 83 VAL A CA 1
ATOM 661 C C . VAL A 1 83 ? 8.492 -10.866 -0.429 1.00 53.84 83 VAL A C 1
ATOM 663 O O . VAL A 1 83 ? 7.437 -11.476 -0.597 1.00 53.84 83 VAL A O 1
ATOM 666 N N . ASN A 1 84 ? 9.545 -11.444 0.153 1.00 46.78 84 ASN A N 1
ATOM 667 C CA . ASN A 1 84 ? 9.419 -12.689 0.905 1.00 46.78 84 ASN A CA 1
ATOM 668 C C . ASN A 1 84 ? 8.531 -12.377 2.113 1.00 46.78 84 ASN A C 1
ATOM 670 O O . ASN A 1 84 ? 8.948 -11.652 3.016 1.00 46.78 84 ASN A O 1
ATOM 674 N N . THR A 1 85 ? 7.287 -12.847 2.052 1.00 40.47 85 THR A N 1
ATOM 675 C CA . THR A 1 85 ? 6.348 -12.848 3.178 1.00 40.47 85 THR A CA 1
ATOM 676 C C . THR A 1 85 ? 6.501 -14.142 3.953 1.00 40.47 85 THR A C 1
ATOM 678 O O . THR A 1 85 ? 6.714 -15.188 3.298 1.00 40.47 85 THR A O 1
#

Nearest PDB structures (foldseek):
  4zey-assembly1_A  TM=8.860E-01  e=3.038E-02  Homo sapiens
  2w2u-assembly1_A  TM=9.040E-01  e=4.310E-02  Sulfolobus acidocaldarius
  4niq-assembly1_A  TM=9.038E-01  e=8.670E-02  Saccharomyces cerevisiae S288C
  4a5x-assembly2_B  TM=9.195E-01  e=1.465E-01  Homo sapiens
  2crb-assembly1_A  TM=5.068E-01  e=3.619E-02  Mus musculus

InterPro domains:
  IPR048941 ATG1-like, MIT domain 2 [PF21127] (4-74)

=== Feature glossary ===
Reading guide. The protein is described through the following features:

Foldseek 3Di. A 3Di character summarizes, for each residue, the relative orientation of the Cα frame of its nearest spatial neighbor. Because it encodes fold topology rather than chemistry, 3Di alignments detect remote structural similarity that sequence alignment misses.

Contact-map, Ramachandran, and PAE plots. Plot images: a contact map (which residues are close in 3D, as an N×N binary image), a Ramachandran scatter (backbone torsion angles, revealing secondary-structure composition at a glance), and — for AlphaFold structures — a PAE heatmap (pairwise prediction confidence).

Radius of gyration, Cα contacts, bounding box. Radius of gyration (Rg) is the root-mean-square distance of Cα atoms from their centroid — a single number for overall size and compactness. A globular domain of N residues has Rg ≈ 2.2·N^0.38 Å; an extended or disordered chain has a much larger Rg. The Cα contact count is the number of residue pairs whose Cα atoms are within 8 Å and are more than four positions apart in sequence — a standard proxy for tertiary packing density. The bounding box is the smallest axis-aligned box enclosing all Cα atoms.

Secondary structure (8-state, DSSP). Eight-state secondary structure (DSSP): H is the canonical α-helix, G the tighter 3₁₀-helix, I the wider π-helix; E/B are β-structure, T and S are turns and bends, and '-' is everything else. DSSP derives these from the pattern of main-chain N–H···O=C hydrogen bonds, not from the sequence.

B-factor. B-factor (Debye–Waller factor) reflects atomic displacement in the crystal lattice. It is an experimental observable (units Å²), not a prediction; low values mean the atom is pinned down, high values mean it moves or is heterogeneous across the crystal.

pLDDT. pLDDT is the predicted lDDT-Cα score: AlphaFold's confidence that the local environment of each residue (all inter-atomic distances within 15 Å) is correctly placed. It is a per-residue number between 0 and 100, with higher meaning more reliable.

Nearest PDB structures. Nearest PDB neighbors are the top structural matches found by Foldseek when searching this structure against the entire Protein Data Bank. Each hit reports a TM-score (0 to 1; >0.5 almost always implies the same fold) and an E-value. These are *structural* homologs — they may share no detectable sequence similarity.

Solvent-accessible surface area. Accessible surface area quantifies burial. A residue with SASA near zero is packed into the hydrophobic core; one with SASA >100 Å² sits on the surface. Computed here via the Shrake–Rupley numerical algorithm with a 1.4 Å probe.

Rendered structure images. Structure images are PyMOL renders from six orthogonal camera directions. Cartoon representation draws helices as coils and strands as arrows; sticks shows the backbone as bonds; surface shows the solvent-excluded envelope. Rainbow coloring maps sequence position to hue (blue→red, N→C); chain coloring assigns a distinct color per polypeptide.

Backbone torsions (φ/ψ). φ (phi) and ψ (psi) are the two rotatable backbone dihedrals per residue: φ is the C(i-1)–N–Cα–C torsion, ψ is the N–Cα–C–N(i+1) torsion, both in degrees on (−180°, 180°]. α-helical residues cluster near (−60°, −45°); β-strand residues near (−120°, +130°). A Ramachandran plot is simply a scatter of (φ, ψ) for every residue.

Predicted aligned error. Predicted Aligned Error (PAE) is an AlphaFold confidence matrix: entry (i, j) is the expected error in the position of residue j, in ångströms, when the prediction is superimposed on the true structure at residue i. Low PAE within a block of residues means that block is internally rigid and well-predicted; high PAE between two blocks means their relative placement is uncertain even if each block individually is confident.

mmCIF coordinates. Structure coordinates are given as an mmCIF _atom_site loop: one row per atom with element, residue name, chain id, sequence number, and x/y/z position in Å. Only the four main-chain atoms per residue are included here; side chains are omitted to keep the record compact.

InterPro / GO / CATH / organism. Database cross-references. InterPro integrates a dozen domain/family signature databases into unified entries with residue-range hits. GO terms attach function/process/location labels with evidence codes. CATH codes position the fold in a four-level structural taxonomy. Organism is the NCBI-taxonomy species name.

Secondary structure (3-state, P-SEA). SS3 is a coarse helix/strand/coil call (letters a/b/c) made by the P-SEA algorithm from inter-Cα distances and dihedrals. It is less detailed than DSSP but needs only Cα positions.

Sequence. Sequence gives the chain of amino acids in standard one-letter code (A=alanine, C=cysteine, …, Y=tyrosine), read N→C. It is the only feature that is directly encoded by the gene; all structural features are derived from the folded form of this sequence.